Protein AF-A0A183GRM4-F1 (afdb_monomer_lite)

Organism: Heligmosomoides polygyrus (NCBI:txid6339)

Foldseek 3Di:
DAADAAEAEADVSLVVVVVVVVVVCVLQCQDPQQARVDPDSPCPDVCLNRAWDADPVRGTHGNYDYYYPDCVSVVVVD

pLDDT: mean 87.56, std 12.41, range [50.38, 97.94]

InterPro domains:
  IPR000217 Tubulin [PR01161] (10-30)
  IPR000217 Tubulin [PR01161] (52-71)
  IPR000217 Tubulin [PTHR11588] (2-78)
  IPR003008 Tubulin/FtsZ, GTPase domain [PF00091] (3-76)
  IPR013838 Beta tubulin, autoregulation binding site [PS00228] (1-4)
  IPR036525 Tubulin/FtsZ, GTPase domain superfamily [G3DSA:3.40.50.1440] (1-78)
  IPR036525 Tubulin/FtsZ, GTPase domain superfamily [SSF52490] (1-77)

Structure (mmCIF, N/CA/C/O backbone):
data_AF-A0A183GRM4-F1
#
_entry.id   AF-A0A183GRM4-F1
#
loop_
_atom_site.group_PDB
_atom_site.id
_atom_site.type_symbol
_atom_site.label_atom_id
_atom_site.label_alt_id
_atom_site.label_comp_id
_atom_site.label_asym_id
_atom_site.label_entity_id
_atom_site.label_seq_id
_atom_site.pdbx_PDB_ins_code
_atom_site.Cartn_x
_atom_site.Cartn_y
_atom_site.Cartn_z
_atom_site.occupancy
_atom_site.B_iso_or_equiv
_atom_site.auth_seq_id
_atom_site.auth_comp_id
_atom_site.auth_asym_id
_atom_site.auth_atom_id
_atom_site.pdbx_PDB_model_num
ATOM 1 N N . MET A 1 1 ? 6.359 -18.294 -7.453 1.00 71.06 1 MET A N 1
ATOM 2 C CA . MET A 1 1 ? 6.241 -16.918 -6.937 1.00 71.06 1 MET A CA 1
ATOM 3 C C . MET A 1 1 ? 5.392 -16.955 -5.680 1.00 71.06 1 MET A C 1
ATOM 5 O O . MET A 1 1 ? 4.447 -17.734 -5.653 1.00 71.06 1 MET A O 1
ATOM 9 N N . ARG A 1 2 ? 5.775 -16.239 -4.621 1.00 86.94 2 ARG A N 1
ATOM 10 C CA . ARG A 1 2 ? 5.027 -16.182 -3.357 1.00 86.94 2 ARG A CA 1
ATOM 11 C C . ARG A 1 2 ? 4.624 -14.733 -3.147 1.00 86.94 2 ARG A C 1
ATOM 13 O O . ARG A 1 2 ? 5.486 -13.874 -3.222 1.00 86.94 2 ARG A O 1
ATOM 20 N N . GLU A 1 3 ? 3.344 -14.488 -2.932 1.00 92.88 3 GLU A N 1
ATOM 21 C CA . GLU A 1 3 ? 2.793 -13.145 -2.759 1.00 92.88 3 GLU A CA 1
ATOM 22 C C . GLU A 1 3 ? 2.535 -12.884 -1.273 1.00 92.88 3 GLU A C 1
ATOM 24 O O . GLU A 1 3 ? 2.220 -13.811 -0.522 1.00 92.88 3 GLU A O 1
ATOM 29 N N . ILE A 1 4 ? 2.668 -11.627 -0.854 1.00 94.31 4 ILE A N 1
ATOM 30 C CA . ILE A 1 4 ? 2.367 -11.167 0.501 1.00 94.31 4 ILE A CA 1
ATOM 31 C C . ILE A 1 4 ? 1.320 -10.059 0.407 1.00 94.31 4 ILE A C 1
ATOM 33 O O . ILE A 1 4 ? 1.416 -9.170 -0.437 1.00 94.31 4 ILE A O 1
ATOM 37 N N . VAL A 1 5 ? 0.324 -10.116 1.291 1.00 96.06 5 VAL A N 1
ATOM 38 C CA . VAL A 1 5 ? -0.649 -9.037 1.486 1.00 96.06 5 VAL A CA 1
ATOM 39 C C . VAL A 1 5 ? -0.393 -8.402 2.845 1.00 96.06 5 VAL A C 1
ATOM 41 O O . VAL A 1 5 ? -0.509 -9.069 3.874 1.00 96.06 5 VAL A O 1
ATOM 44 N N . SER A 1 6 ? -0.056 -7.116 2.845 1.00 97.44 6 SER A N 1
ATOM 45 C CA . SER A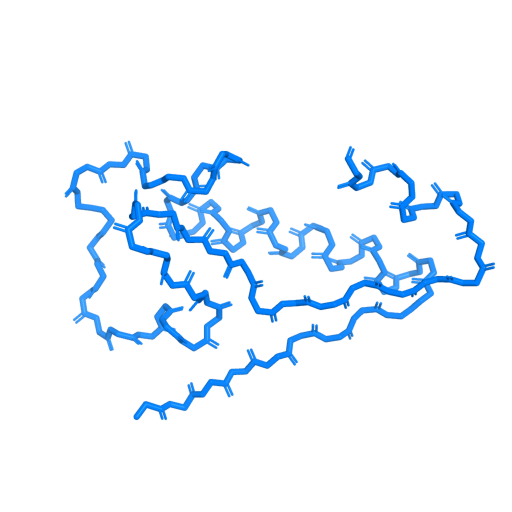 1 6 ? 0.121 -6.330 4.068 1.00 97.44 6 SER A CA 1
ATOM 46 C C . SER A 1 6 ? -1.227 -5.775 4.529 1.00 97.44 6 SER A C 1
ATOM 48 O O . SER A 1 6 ? -1.934 -5.136 3.753 1.00 97.44 6 SER A O 1
ATOM 50 N N . ILE A 1 7 ? -1.602 -6.005 5.787 1.00 97.94 7 ILE A N 1
ATOM 51 C CA . ILE A 1 7 ? -2.850 -5.483 6.359 1.00 97.94 7 ILE A CA 1
ATOM 52 C C . ILE A 1 7 ? -2.497 -4.564 7.523 1.00 97.94 7 ILE A C 1
ATOM 54 O O . ILE A 1 7 ? -1.896 -4.998 8.504 1.00 97.94 7 ILE A O 1
ATOM 58 N N . HIS A 1 8 ? -2.896 -3.303 7.408 1.00 97.81 8 HIS A N 1
ATOM 59 C CA . HIS A 1 8 ? -2.602 -2.242 8.365 1.00 97.81 8 HIS A CA 1
ATOM 60 C C . HIS A 1 8 ? -3.904 -1.789 9.024 1.00 97.81 8 HIS A C 1
ATOM 62 O O . HIS A 1 8 ? -4.798 -1.288 8.340 1.00 97.81 8 HIS A O 1
ATOM 68 N N . VAL A 1 9 ? -4.031 -1.999 10.338 1.00 96.94 9 VAL A N 1
ATOM 69 C CA . VAL A 1 9 ? -5.292 -1.791 11.072 1.00 96.94 9 VAL A CA 1
ATOM 70 C C . VAL A 1 9 ? -5.134 -0.760 12.184 1.00 96.94 9 VAL A C 1
ATOM 72 O O . VAL A 1 9 ? -4.208 -0.847 12.993 1.00 96.94 9 VAL A O 1
ATOM 75 N N . GLY A 1 10 ? -6.085 0.173 12.242 1.00 96.19 10 GLY A N 1
ATOM 76 C CA . GLY A 1 10 ? -6.157 1.258 13.214 1.00 96.19 10 GLY A CA 1
ATOM 77 C C . GLY A 1 10 ? -5.086 2.327 12.999 1.00 96.19 10 GLY A C 1
ATOM 78 O O . GLY A 1 10 ? -4.122 2.128 12.260 1.00 96.19 10 GLY A O 1
ATOM 79 N N . GLN A 1 11 ? -5.231 3.449 13.701 1.00 95.12 11 GLN A N 1
ATOM 80 C CA . GLN A 1 11 ? -4.379 4.632 13.562 1.00 95.12 11 GLN A CA 1
ATOM 81 C C . GLN A 1 11 ? -2.872 4.319 13.480 1.00 95.12 11 GLN A C 1
ATOM 83 O O . GLN A 1 11 ? -2.200 4.749 12.543 1.00 95.12 11 GLN A O 1
ATOM 88 N N . ALA A 1 12 ? -2.334 3.544 14.427 1.00 96.00 12 ALA A N 1
ATOM 89 C CA . ALA A 1 12 ? -0.907 3.216 14.445 1.00 96.00 12 ALA A CA 1
ATOM 90 C C . ALA A 1 12 ? -0.484 2.369 13.233 1.00 96.00 12 ALA A C 1
ATOM 92 O O . ALA A 1 12 ? 0.538 2.651 12.609 1.00 96.00 12 ALA A O 1
ATOM 93 N N . GLY A 1 13 ? -1.282 1.357 12.877 1.00 97.00 13 GLY A N 1
ATOM 94 C CA . GLY A 1 13 ? -1.013 0.508 11.719 1.00 97.00 13 GLY A CA 1
ATOM 95 C C . GLY A 1 13 ? -1.035 1.309 10.422 1.00 97.00 13 GLY A C 1
ATOM 96 O O . GLY A 1 13 ? -0.152 1.148 9.588 1.00 97.00 13 GLY A O 1
ATOM 97 N N . VAL A 1 14 ? -1.997 2.220 10.278 1.00 96.69 14 VAL A N 1
ATOM 98 C CA . VAL A 1 14 ? -2.135 3.071 9.094 1.00 96.69 14 VAL A CA 1
ATOM 99 C C . VAL A 1 14 ? -0.934 4.007 8.924 1.00 96.69 14 VAL A C 1
ATOM 101 O O . VAL A 1 14 ? -0.367 4.066 7.833 1.00 96.69 14 VAL A O 1
ATOM 104 N N . GLN A 1 15 ? -0.489 4.682 9.990 1.00 96.19 15 GLN A N 1
ATOM 105 C CA . GLN A 1 15 ? 0.669 5.587 9.925 1.00 96.19 15 GLN A CA 1
ATOM 106 C C . GLN A 1 15 ? 1.971 4.844 9.610 1.00 96.19 15 GLN A C 1
ATOM 108 O O . GLN A 1 15 ? 2.730 5.266 8.738 1.00 96.19 15 GLN A O 1
ATOM 113 N N . ILE A 1 16 ? 2.212 3.713 10.282 1.00 97.50 16 ILE A N 1
ATOM 114 C CA . ILE A 1 16 ? 3.400 2.887 10.033 1.00 97.50 16 ILE A CA 1
ATOM 115 C C . ILE A 1 16 ? 3.355 2.326 8.612 1.00 97.50 16 ILE A C 1
ATOM 117 O O . ILE A 1 16 ? 4.335 2.421 7.881 1.00 97.50 16 ILE A O 1
ATOM 121 N N . GLY A 1 17 ? 2.209 1.784 8.197 1.00 97.06 17 GLY A N 1
ATOM 122 C CA . GLY A 1 17 ? 2.027 1.225 6.866 1.00 97.06 17 GLY A CA 1
ATOM 123 C C . GLY A 1 17 ? 2.257 2.255 5.764 1.00 97.06 17 GLY A C 1
ATOM 124 O O . GLY A 1 17 ? 2.909 1.927 4.777 1.00 97.06 17 GLY A O 1
ATOM 125 N N . SER A 1 18 ? 1.789 3.492 5.950 1.00 95.81 18 SER A N 1
ATOM 126 C CA . SER A 1 18 ? 2.042 4.605 5.027 1.00 95.81 18 SER A CA 1
ATOM 127 C C . SER A 1 18 ? 3.543 4.857 4.843 1.00 95.81 18 SER A C 1
ATOM 129 O O . SER A 1 18 ? 4.051 4.763 3.727 1.00 95.81 18 SER A O 1
ATOM 131 N N . ALA A 1 19 ? 4.276 5.056 5.945 1.00 96.44 19 ALA A N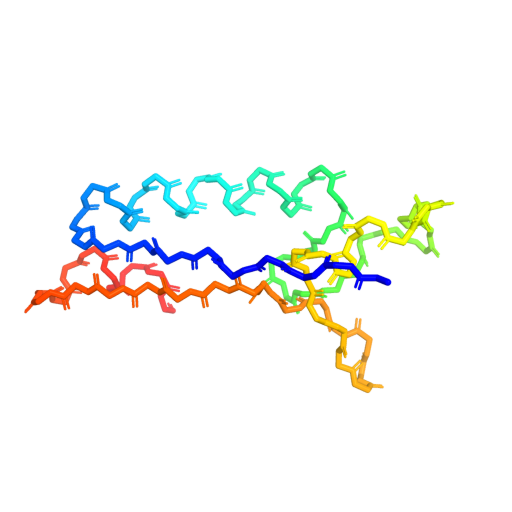 1
ATOM 132 C CA . ALA A 1 19 ? 5.719 5.297 5.909 1.00 96.44 19 ALA A CA 1
ATOM 133 C C . ALA A 1 19 ? 6.502 4.106 5.323 1.00 96.44 19 ALA A C 1
ATOM 135 O O . ALA A 1 19 ? 7.442 4.285 4.549 1.00 96.44 19 ALA A O 1
ATOM 136 N N . CYS A 1 20 ? 6.101 2.874 5.655 1.00 96.75 20 CYS A N 1
ATOM 137 C CA . CYS A 1 20 ? 6.702 1.670 5.087 1.00 96.75 20 CYS A CA 1
ATOM 138 C C . CYS A 1 20 ? 6.506 1.595 3.570 1.00 96.75 20 CYS A C 1
ATOM 140 O O . CYS A 1 20 ? 7.451 1.262 2.860 1.00 96.75 20 CYS A O 1
ATO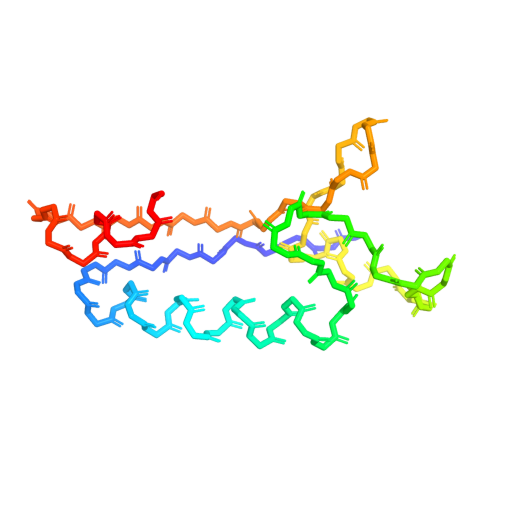M 142 N N . TRP A 1 21 ? 5.306 1.895 3.067 1.00 95.62 21 TRP A N 1
ATOM 143 C CA . TRP A 1 21 ? 5.029 1.864 1.631 1.00 95.62 21 TRP A CA 1
ATOM 144 C C . TRP A 1 21 ? 5.698 3.011 0.875 1.00 95.62 21 TRP A C 1
ATOM 146 O O . TRP A 1 21 ? 6.150 2.790 -0.246 1.00 95.62 21 TRP A O 1
ATOM 156 N N . GLU A 1 22 ? 5.837 4.191 1.481 1.00 94.62 22 GLU A N 1
ATOM 157 C CA . GLU A 1 22 ? 6.642 5.279 0.917 1.00 94.62 22 GLU A CA 1
ATOM 158 C C . GLU A 1 22 ? 8.094 4.830 0.706 1.00 94.62 22 GLU A C 1
ATOM 160 O O . GLU A 1 22 ? 8.631 4.958 -0.397 1.00 94.62 22 GLU A O 1
ATOM 165 N N . LEU A 1 23 ? 8.704 4.219 1.727 1.00 93.75 23 LEU A N 1
ATOM 166 C CA . LEU A 1 23 ? 10.066 3.702 1.635 1.00 93.75 23 LEU A CA 1
ATOM 167 C C . LEU A 1 23 ? 10.187 2.563 0.610 1.00 93.75 23 LEU A C 1
ATOM 169 O O . LEU A 1 23 ? 11.082 2.601 -0.228 1.00 93.75 23 LEU A O 1
ATOM 173 N N . LEU A 1 24 ? 9.261 1.598 0.615 1.00 91.94 24 LEU A N 1
ATOM 174 C CA . LEU A 1 24 ? 9.221 0.498 -0.360 1.00 91.94 24 LEU A CA 1
ATOM 175 C C . LEU A 1 24 ? 9.146 1.017 -1.800 1.00 91.94 24 LEU A C 1
ATOM 177 O O . LEU A 1 24 ? 9.859 0.516 -2.669 1.00 91.94 24 LEU A O 1
ATOM 181 N N . CYS A 1 25 ? 8.315 2.028 -2.059 1.00 91.62 25 CYS A N 1
ATOM 182 C CA . CYS A 1 25 ? 8.227 2.667 -3.369 1.00 91.62 25 CYS A CA 1
ATOM 183 C C . CYS A 1 25 ? 9.548 3.344 -3.757 1.00 91.62 25 CYS A C 1
ATOM 185 O O . CYS A 1 25 ? 9.991 3.196 -4.894 1.00 91.62 25 CYS A O 1
ATOM 187 N N . LEU A 1 26 ? 10.216 4.035 -2.827 1.00 90.06 26 LEU A N 1
ATOM 188 C CA . LEU A 1 26 ? 11.525 4.645 -3.079 1.00 90.06 26 LEU A CA 1
ATOM 189 C C . LEU A 1 26 ? 12.601 3.597 -3.392 1.00 90.06 26 LEU A C 1
ATOM 191 O O . LEU A 1 26 ? 13.311 3.746 -4.385 1.00 90.06 26 LEU A O 1
ATOM 195 N N . GLU A 1 27 ? 12.686 2.531 -2.596 1.00 89.19 27 GLU A N 1
ATOM 196 C CA . GLU A 1 27 ? 13.651 1.437 -2.773 1.00 89.19 27 GLU A CA 1
ATOM 197 C C . GLU A 1 27 ? 13.477 0.716 -4.116 1.00 89.19 27 GLU A C 1
ATOM 199 O O . GLU A 1 27 ? 14.461 0.327 -4.741 1.00 89.19 27 GLU A O 1
ATOM 204 N N . HIS A 1 28 ? 12.233 0.582 -4.586 1.00 86.81 28 HIS A N 1
ATOM 205 C CA . HIS A 1 28 ? 11.902 -0.099 -5.842 1.00 86.81 28 HIS A CA 1
ATOM 206 C C . HIS A 1 28 ? 11.753 0.858 -7.035 1.00 86.81 28 HIS A C 1
ATOM 208 O O . HIS A 1 28 ? 11.373 0.434 -8.127 1.00 86.81 28 HIS A O 1
ATOM 214 N N . GLY A 1 29 ? 12.028 2.152 -6.848 1.00 89.00 29 GLY A N 1
ATOM 215 C CA . GLY A 1 29 ? 11.919 3.151 -7.909 1.00 89.00 29 GLY A CA 1
ATOM 216 C C . GLY A 1 29 ? 10.496 3.333 -8.446 1.00 89.00 29 GLY A C 1
ATOM 217 O O . GLY A 1 29 ? 10.332 3.713 -9.603 1.00 89.00 29 GLY A O 1
ATOM 218 N N . VAL A 1 30 ? 9.469 3.077 -7.637 1.00 90.56 30 VAL A N 1
ATOM 219 C CA . VAL A 1 30 ? 8.056 3.294 -7.970 1.00 90.56 30 VAL A CA 1
ATOM 220 C C . VAL A 1 30 ? 7.661 4.716 -7.564 1.00 90.56 30 VAL A C 1
ATOM 222 O O . VAL A 1 30 ? 7.861 5.152 -6.432 1.00 90.56 30 VAL A O 1
ATOM 225 N N . GLY A 1 31 ? 7.137 5.484 -8.514 1.00 91.56 31 GLY A N 1
ATOM 226 C CA . GLY A 1 31 ? 6.592 6.816 -8.287 1.00 91.56 31 GLY A CA 1
ATOM 227 C C . GLY A 1 31 ? 5.246 6.771 -7.564 1.00 91.56 31 GLY A C 1
ATOM 228 O O . GLY A 1 31 ? 4.567 5.749 -7.543 1.00 91.56 31 GLY A O 1
ATOM 229 N N . ALA A 1 32 ? 4.823 7.912 -7.015 1.00 90.50 32 ALA A N 1
ATOM 230 C CA . ALA A 1 32 ? 3.518 8.040 -6.358 1.00 90.50 32 ALA A CA 1
ATOM 231 C C . ALA A 1 32 ? 2.328 7.778 -7.308 1.00 90.50 32 ALA A C 1
ATOM 233 O O . ALA A 1 32 ? 1.235 7.458 -6.856 1.00 90.50 32 ALA A O 1
ATOM 234 N N . ASP A 1 33 ? 2.538 7.877 -8.626 1.00 91.69 33 ASP A N 1
ATOM 235 C CA . ASP A 1 33 ? 1.562 7.522 -9.663 1.00 91.69 33 ASP A CA 1
ATOM 236 C C . ASP A 1 33 ? 1.583 6.025 -10.041 1.00 91.69 33 ASP A C 1
ATOM 238 O O . ASP A 1 33 ? 0.886 5.597 -10.966 1.00 91.69 33 ASP A O 1
ATOM 242 N N . GLY A 1 34 ? 2.397 5.228 -9.344 1.00 91.06 34 GLY A N 1
ATOM 243 C CA . GLY A 1 34 ? 2.584 3.802 -9.579 1.00 91.06 34 GLY A CA 1
ATOM 244 C C . GLY A 1 34 ? 3.487 3.475 -10.770 1.00 91.06 34 GLY A C 1
ATOM 245 O O . GLY A 1 34 ? 3.573 2.307 -11.141 1.00 91.06 34 GLY A O 1
ATOM 246 N N . LYS A 1 35 ? 4.152 4.451 -11.404 1.00 90.94 35 LYS A N 1
ATOM 247 C CA . LYS A 1 35 ? 5.060 4.193 -12.536 1.00 90.94 35 LYS A CA 1
ATOM 248 C C . LYS A 1 35 ? 6.500 4.012 -12.080 1.00 90.94 35 LYS A C 1
ATOM 250 O O . LYS A 1 35 ? 6.936 4.644 -11.124 1.00 90.94 35 LYS A O 1
ATOM 255 N N . ALA A 1 36 ? 7.275 3.209 -12.803 1.00 87.50 36 ALA A N 1
ATOM 256 C CA . ALA A 1 36 ? 8.719 3.153 -12.594 1.00 87.50 36 ALA A CA 1
ATOM 257 C C . ALA A 1 36 ? 9.372 4.508 -12.940 1.00 87.50 36 ALA A C 1
ATOM 259 O O . ALA A 1 36 ? 9.097 5.088 -13.992 1.00 87.50 36 ALA A O 1
ATOM 260 N N . ARG A 1 37 ? 10.237 5.016 -12.056 1.00 79.88 37 ARG A N 1
ATOM 261 C CA . ARG A 1 37 ? 10.951 6.297 -12.215 1.00 79.88 37 ARG A CA 1
ATOM 262 C C . ARG A 1 37 ? 12.137 6.195 -13.177 1.00 79.88 37 ARG A C 1
ATOM 264 O O . ARG A 1 37 ? 12.493 7.192 -13.796 1.00 79.88 37 ARG A O 1
ATOM 271 N N . GLU A 1 38 ? 12.712 5.007 -13.340 1.00 71.12 38 GLU A N 1
ATOM 272 C CA . GLU A 1 38 ? 13.781 4.730 -14.302 1.00 71.12 38 GLU A CA 1
ATOM 273 C C . GLU A 1 38 ? 13.362 3.620 -15.275 1.00 71.12 38 GLU A C 1
ATOM 275 O O . GLU A 1 38 ? 12.645 2.691 -14.905 1.00 71.12 38 GLU A O 1
ATOM 280 N N . ALA A 1 39 ? 13.841 3.685 -16.526 1.00 57.78 39 ALA A N 1
ATOM 281 C CA . ALA A 1 39 ? 13.538 2.704 -17.583 1.00 57.78 39 ALA A CA 1
ATOM 282 C C . ALA A 1 39 ? 14.016 1.271 -17.258 1.00 57.78 39 ALA A C 1
ATOM 284 O O . ALA A 1 39 ? 13.636 0.311 -17.927 1.00 57.78 39 ALA A O 1
ATOM 285 N N . LYS A 1 40 ? 14.841 1.137 -16.219 1.00 52.38 40 LYS A N 1
ATOM 286 C CA . LYS A 1 40 ? 15.153 -0.101 -15.518 1.00 52.38 40 LYS A CA 1
ATOM 287 C C . LYS A 1 40 ? 15.232 0.226 -14.029 1.00 52.38 40 LYS A C 1
ATOM 289 O O . LYS A 1 40 ? 16.320 0.367 -13.489 1.00 52.38 40 LYS A O 1
ATOM 294 N N . ALA A 1 41 ? 14.096 0.268 -13.340 1.00 54.19 41 ALA A N 1
ATOM 295 C CA . ALA A 1 41 ? 14.112 -0.379 -12.035 1.00 54.19 41 ALA A CA 1
ATOM 296 C C . ALA A 1 41 ? 14.576 -1.812 -12.334 1.00 54.19 41 ALA A C 1
ATOM 298 O O . ALA A 1 41 ? 13.925 -2.544 -13.077 1.00 54.19 41 ALA A O 1
ATOM 299 N N . THR A 1 42 ? 15.816 -2.140 -11.988 1.00 50.38 42 THR A N 1
ATOM 300 C CA . THR A 1 42 ? 16.405 -3.449 -12.266 1.00 50.38 42 THR A CA 1
ATOM 301 C C . THR A 1 42 ? 15.669 -4.464 -11.398 1.00 50.38 42 THR A C 1
ATOM 303 O O . THR A 1 42 ? 16.081 -4.757 -10.283 1.00 50.38 42 THR A O 1
ATOM 306 N N . PHE A 1 43 ? 14.534 -4.950 -11.907 1.00 60.69 43 PHE A N 1
ATOM 307 C CA . PHE A 1 43 ? 13.663 -5.971 -11.323 1.00 60.69 43 PHE A CA 1
ATOM 308 C C . PHE A 1 43 ? 14.325 -7.350 -11.412 1.00 60.69 43 PHE A C 1
ATOM 310 O O . PHE A 1 43 ? 13.798 -8.283 -12.020 1.00 60.69 43 PHE A O 1
ATOM 317 N N . GLU A 1 44 ? 15.567 -7.457 -10.942 1.00 52.09 44 GLU A N 1
ATOM 318 C CA . GLU A 1 44 ? 16.459 -8.538 -11.358 1.00 52.09 44 GLU A CA 1
ATOM 319 C C . GLU A 1 44 ? 16.055 -9.917 -10.825 1.00 52.09 44 GLU A C 1
ATOM 321 O O . GLU A 1 44 ? 16.613 -10.911 -11.278 1.00 52.09 44 GLU A O 1
ATOM 326 N N . HIS A 1 45 ? 15.080 -10.033 -9.918 1.00 55.78 45 HIS A N 1
ATOM 327 C CA . HIS A 1 45 ? 14.815 -11.317 -9.258 1.00 55.78 45 HIS A CA 1
ATOM 328 C C . HIS A 1 45 ? 13.330 -11.645 -9.014 1.00 55.78 45 HIS A C 1
ATOM 330 O O . HIS A 1 45 ? 13.031 -12.660 -8.382 1.00 55.78 45 HIS A O 1
ATOM 336 N N . GLY A 1 46 ? 12.383 -10.843 -9.523 1.00 63.41 46 GLY A N 1
ATOM 337 C CA . GLY A 1 46 ? 10.939 -11.104 -9.398 1.00 63.41 46 GLY A CA 1
ATOM 338 C C . GLY A 1 46 ? 10.401 -11.029 -7.962 1.00 63.41 46 GLY A C 1
ATOM 339 O O . GLY A 1 46 ? 9.260 -11.427 -7.707 1.00 63.41 46 GLY A O 1
ATOM 340 N N . SER A 1 47 ? 11.210 -10.535 -7.018 1.00 68.00 47 SER A N 1
ATOM 341 C CA . SER A 1 47 ? 10.843 -10.306 -5.617 1.00 68.00 47 SER A CA 1
ATOM 342 C C . SER A 1 47 ? 9.786 -9.219 -5.464 1.00 68.00 47 SER A C 1
ATOM 344 O O . SER A 1 47 ? 9.068 -9.199 -4.472 1.00 68.00 47 SER A O 1
ATOM 346 N N . GLU A 1 48 ? 9.631 -8.357 -6.457 1.00 73.88 48 GLU A N 1
ATOM 347 C CA . GLU A 1 48 ? 8.746 -7.197 -6.446 1.00 73.88 48 GLU A CA 1
ATOM 348 C C . GLU A 1 48 ? 7.295 -7.617 -6.641 1.00 73.88 48 GLU A C 1
ATOM 350 O O . GLU A 1 48 ? 6.408 -7.055 -6.007 1.00 73.88 48 GLU A O 1
ATOM 355 N N . GLN A 1 49 ? 7.054 -8.694 -7.399 1.00 84.06 49 GLN A N 1
ATOM 356 C CA . GLN A 1 49 ? 5.722 -9.295 -7.532 1.00 84.06 49 GLN A CA 1
ATOM 357 C C . GLN A 1 49 ? 5.208 -9.895 -6.209 1.00 84.06 49 GLN A C 1
ATOM 359 O O . GLN A 1 49 ? 4.013 -10.170 -6.079 1.00 84.06 49 GLN A O 1
ATOM 364 N N . THR A 1 50 ? 6.090 -10.051 -5.210 1.00 90.81 50 THR A N 1
ATOM 365 C CA . THR A 1 50 ? 5.713 -10.407 -3.834 1.00 90.81 50 THR A CA 1
ATOM 366 C C . THR A 1 50 ? 4.875 -9.308 -3.187 1.00 90.81 50 THR A C 1
ATOM 368 O O . THR A 1 50 ? 3.892 -9.622 -2.521 1.00 90.81 50 THR A O 1
ATOM 371 N N . PHE A 1 51 ? 5.251 -8.038 -3.385 1.00 92.50 51 PHE A N 1
ATOM 372 C CA . PHE A 1 51 ? 4.672 -6.875 -2.698 1.00 92.50 51 PHE A CA 1
ATOM 373 C C . PHE A 1 51 ? 3.804 -6.006 -3.609 1.00 92.50 51 PHE A C 1
ATOM 375 O O . PHE A 1 51 ? 2.843 -5.405 -3.142 1.00 92.50 51 PHE A O 1
ATOM 382 N N . PHE A 1 52 ? 4.104 -5.956 -4.902 1.00 93.44 52 PHE A N 1
ATOM 383 C CA . PHE A 1 52 ? 3.367 -5.190 -5.896 1.00 93.44 52 PHE A CA 1
ATOM 384 C C . PHE A 1 52 ? 2.646 -6.128 -6.868 1.00 93.44 52 PHE A C 1
ATOM 386 O O . PHE A 1 52 ? 3.093 -7.237 -7.162 1.00 93.44 52 PHE A O 1
ATOM 393 N N . ALA A 1 53 ? 1.499 -5.685 -7.362 1.00 93.12 53 ALA A N 1
ATOM 394 C CA . ALA A 1 53 ? 0.845 -6.229 -8.540 1.00 93.12 53 ALA A CA 1
ATOM 395 C C . ALA A 1 53 ? 1.076 -5.264 -9.705 1.00 93.12 53 ALA A C 1
ATOM 397 O O . ALA A 1 53 ? 0.969 -4.053 -9.530 1.00 93.12 53 ALA A O 1
ATOM 398 N N . GLU A 1 54 ?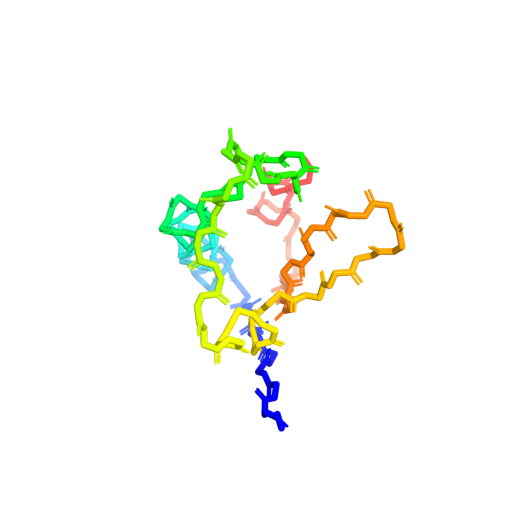 1.376 -5.779 -10.892 1.00 90.75 54 GLU A N 1
ATOM 399 C CA . GLU A 1 54 ? 1.512 -4.956 -12.092 1.00 90.75 54 GLU A CA 1
ATOM 400 C C . GLU A 1 54 ? 0.209 -4.998 -12.897 1.00 90.75 54 GLU A C 1
ATOM 402 O O . GLU A 1 54 ? -0.355 -6.061 -13.162 1.00 90.75 54 GLU A O 1
ATOM 407 N N . THR A 1 55 ? -0.302 -3.827 -13.259 1.00 91.19 55 THR A N 1
ATOM 408 C CA . THR A 1 55 ? -1.469 -3.698 -14.143 1.00 91.19 55 THR A CA 1
ATOM 409 C C . THR A 1 55 ? -1.055 -3.795 -15.611 1.00 91.19 55 THR A C 1
ATOM 411 O O . THR A 1 55 ? 0.101 -3.574 -15.956 1.00 91.19 55 THR A O 1
ATOM 414 N N . TYR A 1 56 ? -2.014 -4.021 -16.513 1.00 87.94 56 TYR A N 1
ATOM 415 C CA . TYR A 1 56 ? -1.750 -4.044 -17.960 1.00 87.94 56 TYR A CA 1
ATOM 416 C C . TYR A 1 56 ? -1.198 -2.716 -18.520 1.00 87.94 56 TYR A C 1
ATOM 418 O O . TYR A 1 56 ? -0.608 -2.705 -19.596 1.00 87.94 56 TYR A O 1
ATOM 426 N N . GLU A 1 57 ? -1.384 -1.602 -17.802 1.00 89.06 57 GLU A N 1
ATOM 427 C CA . GLU A 1 57 ? -0.854 -0.278 -18.159 1.00 89.06 57 GLU A CA 1
ATOM 428 C C . GLU A 1 57 ? 0.558 -0.029 -17.596 1.00 89.06 57 GLU A C 1
ATOM 430 O O . GLU A 1 57 ? 1.049 1.097 -17.656 1.00 89.06 57 GLU A O 1
ATOM 435 N N . GLY A 1 58 ? 1.202 -1.046 -17.010 1.00 86.44 58 GLY A N 1
ATOM 436 C CA . GLY A 1 58 ? 2.544 -0.936 -16.428 1.00 86.44 58 GLY A CA 1
ATOM 437 C C . GLY A 1 58 ? 2.592 -0.146 -15.116 1.00 86.44 58 GLY A C 1
ATOM 438 O O . GLY A 1 58 ? 3.635 0.403 -14.764 1.00 86.44 58 GLY A O 1
ATOM 439 N N . ARG A 1 59 ? 1.461 -0.035 -14.398 1.00 91.25 59 ARG A N 1
ATOM 440 C CA . ARG A 1 59 ? 1.433 0.513 -13.028 1.00 91.25 59 ARG A CA 1
ATOM 441 C C . ARG A 1 59 ? 1.667 -0.573 -11.987 1.00 91.25 59 ARG A C 1
ATOM 443 O O . ARG A 1 59 ? 0.979 -1.594 -12.027 1.00 91.25 59 ARG A O 1
ATOM 450 N N . PHE A 1 60 ? 2.535 -0.288 -11.024 1.00 92.50 60 PHE A N 1
ATOM 451 C CA . PHE A 1 60 ? 2.781 -1.074 -9.820 1.00 92.50 60 PHE A CA 1
ATOM 452 C C . PHE A 1 60 ? 1.816 -0.653 -8.710 1.00 92.50 60 PHE A C 1
ATOM 454 O O . PHE A 1 60 ? 1.791 0.500 -8.284 1.00 92.50 60 PHE A O 1
ATOM 461 N N . VAL A 1 61 ? 1.011 -1.602 -8.243 1.00 94.88 61 VAL A N 1
ATOM 462 C CA . VAL A 1 61 ? -0.015 -1.418 -7.216 1.00 94.88 61 VAL A CA 1
ATOM 463 C C . VAL A 1 61 ? 0.393 -2.195 -5.964 1.00 94.88 61 VAL A C 1
ATOM 465 O O . VAL A 1 61 ? 0.557 -3.413 -6.048 1.00 94.88 61 VAL A O 1
ATOM 468 N N . PRO A 1 62 ? 0.547 -1.544 -4.799 1.00 95.44 62 PRO A N 1
ATOM 469 C CA . PRO A 1 62 ? 0.833 -2.228 -3.542 1.00 95.44 62 PRO A CA 1
ATOM 470 C C . PRO A 1 62 ? -0.216 -3.292 -3.191 1.00 95.44 62 PRO A C 1
ATOM 472 O O . PRO A 1 62 ? -1.421 -3.038 -3.226 1.00 95.44 62 PRO A O 1
ATOM 475 N N . ARG A 1 63 ? 0.228 -4.478 -2.772 1.00 96.06 63 ARG A N 1
ATOM 476 C CA . ARG A 1 63 ? -0.626 -5.536 -2.208 1.00 96.06 63 ARG A CA 1
ATOM 477 C C . ARG A 1 63 ? -0.883 -5.245 -0.736 1.00 96.06 63 ARG A C 1
ATOM 479 O O . ARG A 1 63 ? -0.319 -5.874 0.159 1.00 96.06 63 ARG A O 1
ATOM 486 N N . THR A 1 64 ? -1.711 -4.239 -0.483 1.00 96.94 64 THR A N 1
ATOM 487 C CA . THR A 1 64 ? -1.965 -3.736 0.867 1.00 96.94 64 THR A CA 1
ATOM 488 C C . THR A 1 64 ? -3.433 -3.427 1.104 1.00 96.94 64 THR A C 1
ATOM 490 O O . THR A 1 64 ? -4.178 -3.105 0.182 1.00 96.94 64 THR A O 1
ATOM 493 N N . THR A 1 65 ? -3.862 -3.497 2.358 1.00 97.06 65 THR A N 1
ATOM 494 C CA . THR A 1 65 ? -5.169 -3.009 2.801 1.00 97.06 65 THR A CA 1
ATOM 495 C C . THR A 1 65 ? -4.991 -2.187 4.066 1.00 97.06 65 THR A C 1
ATOM 497 O O . THR A 1 65 ? -4.352 -2.635 5.015 1.00 97.06 65 THR A O 1
ATOM 500 N N . PHE A 1 66 ? -5.566 -0.988 4.071 1.00 96.94 66 PHE A N 1
ATOM 501 C CA . PHE A 1 66 ? -5.642 -0.116 5.237 1.00 96.94 66 PHE A CA 1
ATOM 502 C C . PHE A 1 66 ? -7.074 -0.119 5.762 1.00 96.94 66 PHE A C 1
ATOM 504 O O . PHE A 1 66 ? -8.014 0.028 4.980 1.00 96.94 66 PHE A O 1
ATOM 511 N N . ALA A 1 67 ? -7.246 -0.293 7.069 1.00 95.75 67 ALA A N 1
ATOM 512 C CA . ALA A 1 67 ? -8.552 -0.281 7.712 1.00 95.75 67 ALA A CA 1
ATOM 513 C C . ALA A 1 67 ? -8.496 0.494 9.028 1.00 95.75 67 ALA A C 1
ATOM 515 O O . ALA A 1 67 ? -7.652 0.228 9.879 1.00 95.75 67 A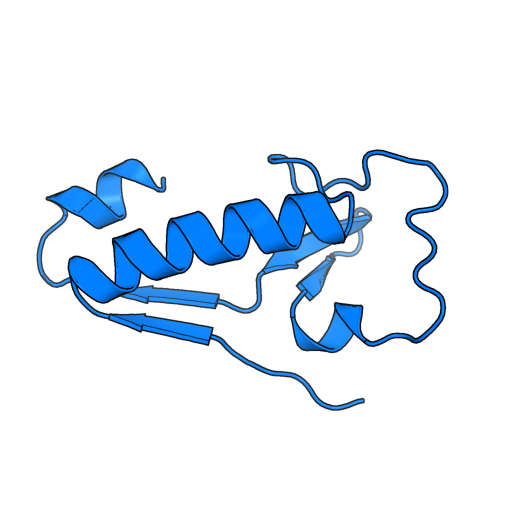LA A O 1
ATOM 516 N N . ASP A 1 68 ? -9.427 1.420 9.213 1.00 95.44 68 ASP A N 1
ATOM 517 C CA . ASP A 1 68 ? -9.613 2.161 10.457 1.00 95.44 68 ASP A CA 1
ATOM 518 C C . ASP A 1 68 ? -11.118 2.332 10.715 1.00 95.44 68 ASP A C 1
ATOM 520 O O . ASP A 1 68 ? -11.911 2.358 9.768 1.00 95.44 68 ASP A O 1
ATOM 524 N N . LEU A 1 69 ? -11.519 2.393 11.986 1.00 95.19 69 LEU A N 1
ATOM 525 C CA . LEU A 1 69 ? -12.911 2.627 12.389 1.00 95.19 69 LEU A CA 1
ATOM 526 C C . LEU A 1 69 ? -13.265 4.120 12.386 1.00 95.19 69 LEU A C 1
ATOM 528 O O . LEU A 1 69 ? -14.442 4.468 12.466 1.00 95.19 69 LEU A O 1
ATOM 532 N N . GLU A 1 70 ? -12.263 4.990 12.254 1.00 91.31 70 GLU A N 1
ATOM 533 C CA . GLU A 1 70 ? -12.424 6.435 12.146 1.00 91.31 70 GLU A CA 1
ATOM 534 C C . GLU A 1 70 ? -11.712 6.975 10.893 1.00 91.31 70 GLU A C 1
ATOM 536 O O . GLU A 1 70 ? -10.672 6.457 10.484 1.00 91.31 70 GLU A O 1
ATOM 541 N N . PRO A 1 71 ? -12.251 8.018 10.236 1.00 90.19 71 PRO A N 1
ATOM 542 C CA . PRO A 1 71 ? -11.745 8.484 8.946 1.00 90.19 71 PRO A CA 1
ATOM 543 C C . PRO A 1 71 ? -10.490 9.358 9.046 1.00 90.19 71 PRO A C 1
ATOM 545 O O . PRO A 1 71 ? -9.987 9.771 8.008 1.00 90.19 71 PRO A O 1
ATOM 548 N N . SER A 1 72 ? -10.022 9.685 10.251 1.00 88.81 72 SER A N 1
ATOM 549 C CA . SER A 1 72 ? -8.976 10.682 10.499 1.00 88.81 72 SER A CA 1
ATOM 550 C C . SER A 1 72 ? -7.692 10.366 9.733 1.00 88.81 72 SER A C 1
ATOM 552 O O . SER A 1 72 ? -7.374 11.041 8.761 1.00 88.81 72 SER A O 1
ATOM 554 N N . VAL A 1 73 ? -6.992 9.298 10.111 1.00 88.38 73 VAL A N 1
ATOM 555 C CA . VAL A 1 73 ? -5.682 8.968 9.531 1.00 88.38 73 VAL A CA 1
ATOM 556 C C . VAL A 1 73 ? -5.810 8.290 8.171 1.00 88.38 73 VAL A C 1
ATOM 558 O O . VAL A 1 73 ? -5.063 8.597 7.248 1.00 88.38 73 VAL A O 1
ATOM 561 N N . ILE A 1 74 ? -6.786 7.395 7.996 1.00 92.44 74 ILE A N 1
ATOM 562 C CA . 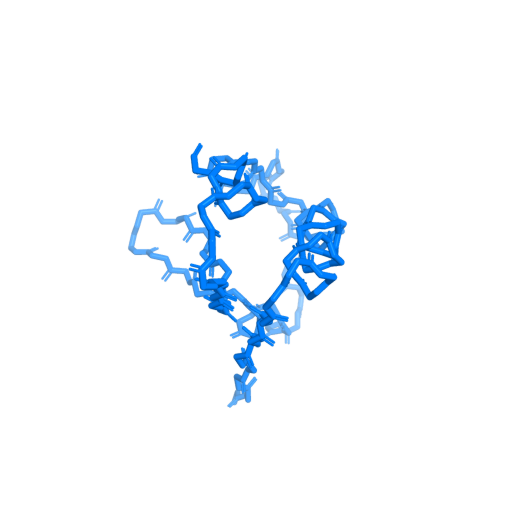ILE A 1 74 ? -7.007 6.753 6.691 1.00 92.44 74 ILE A CA 1
ATOM 563 C C . ILE A 1 74 ? -7.487 7.750 5.621 1.00 92.44 74 ILE A C 1
ATOM 565 O O . ILE A 1 74 ? -7.330 7.495 4.429 1.00 92.44 74 ILE A O 1
ATOM 569 N N . GLY A 1 75 ? -8.070 8.882 6.027 1.00 89.88 75 GLY A N 1
ATOM 570 C CA . GLY A 1 75 ? -8.467 9.964 5.130 1.00 89.88 75 GLY A CA 1
ATOM 571 C C . GLY A 1 75 ? -7.283 10.720 4.529 1.00 89.88 75 GLY A C 1
ATOM 572 O O . GLY A 1 75 ? -7.395 11.180 3.399 1.00 89.88 75 GLY A O 1
ATOM 573 N N . GLU A 1 76 ? -6.151 10.797 5.232 1.00 89.50 76 GLU A N 1
ATOM 574 C CA . GLU A 1 76 ? -4.925 11.463 4.757 1.00 89.50 76 GLU A CA 1
ATOM 575 C C . GLU A 1 76 ? -4.203 10.676 3.649 1.00 89.50 76 GLU A C 1
ATOM 577 O O . GLU A 1 76 ? -3.405 11.241 2.909 1.00 89.50 76 GLU A O 1
ATOM 582 N N . LEU A 1 77 ? -4.491 9.377 3.521 1.00 85.31 77 LEU A N 1
ATOM 583 C CA . LEU A 1 77 ? -3.910 8.472 2.520 1.00 85.31 77 LEU A CA 1
ATOM 584 C C . LEU A 1 77 ? -4.629 8.483 1.160 1.00 85.31 77 LEU A C 1
ATOM 586 O O . LEU A 1 77 ? -4.172 7.800 0.243 1.00 85.31 77 LEU A O 1
ATOM 590 N N . ARG A 1 78 ? -5.783 9.152 1.055 1.00 78.69 78 ARG A N 1
ATOM 591 C CA . ARG A 1 78 ? -6.659 9.110 -0.128 1.00 78.69 78 ARG A CA 1
ATOM 592 C C . ARG A 1 78 ? -6.295 10.130 -1.195 1.00 78.69 78 ARG A C 1
ATOM 594 O O . ARG A 1 78 ? -5.950 11.273 -0.832 1.00 78.69 78 ARG A O 1
#

Secondary structure (DSSP, 8-state):
-----EEEEHHHHHHHHHHHHHHHHHHTTB-TTS-BSSTT---TTS-GGGTEEEPTTS-EEE-EEEE-SSHHHHHHT-

Radius of gyration: 13.3 Å; chains: 1; bounding box: 29×28×33 Å

Sequence (78 aa):
MREIVSIHVGQAGVQIGSACWELLCLEHGVGADGKAREAKATFEHGSEQTFFAETYEGRFVPRTTFADLEPSVIGELR